Protein AF-A0A7W1B3V2-F1 (afdb_monomer_lite)

Radius of gyration: 19.76 Å; chains: 1; bounding box: 47×44×56 Å

Structure (mmCIF, N/CA/C/O backbone):
data_AF-A0A7W1B3V2-F1
#
_entry.id   AF-A0A7W1B3V2-F1
#
loop_
_atom_site.group_PDB
_atom_site.id
_atom_site.type_symbol
_atom_site.label_atom_id
_atom_site.label_alt_id
_atom_site.label_comp_id
_atom_site.label_asym_id
_atom_site.label_entity_id
_atom_site.label_seq_id
_atom_site.pdbx_PDB_ins_code
_atom_site.Cartn_x
_atom_site.Cartn_y
_atom_site.Cartn_z
_atom_site.occupancy
_atom_site.B_iso_or_equiv
_atom_site.auth_seq_id
_atom_site.auth_comp_id
_atom_site.auth_asym_id
_atom_site.auth_atom_id
_atom_site.pdbx_PDB_model_num
ATOM 1 N N . MET A 1 1 ? 31.464 -0.907 -40.123 1.00 43.44 1 MET A N 1
ATOM 2 C CA . MET A 1 1 ? 31.327 -0.811 -38.655 1.00 43.44 1 MET A CA 1
ATOM 3 C C . MET A 1 1 ? 29.910 -0.314 -38.402 1.00 43.44 1 MET A C 1
ATOM 5 O O . MET A 1 1 ? 29.660 0.862 -38.615 1.00 43.44 1 MET A O 1
ATOM 9 N N . GLY A 1 2 ? 28.953 -1.225 -38.207 1.00 44.72 2 GLY A N 1
ATOM 10 C CA . GLY A 1 2 ? 27.520 -0.906 -38.292 1.00 44.72 2 GLY A CA 1
ATOM 11 C C . GLY A 1 2 ? 26.929 -0.403 -36.964 1.00 44.72 2 GLY A C 1
ATOM 12 O O . GLY A 1 2 ? 27.343 -0.904 -35.920 1.00 44.72 2 GLY A O 1
ATOM 13 N N . PRO A 1 3 ? 25.964 0.535 -36.991 1.00 54.34 3 PRO A N 1
ATOM 14 C CA . PRO A 1 3 ? 25.257 1.027 -35.800 1.00 54.34 3 PRO A CA 1
ATOM 15 C C . PRO A 1 3 ? 24.269 0.022 -35.153 1.00 54.34 3 PRO A C 1
ATOM 17 O O . PRO A 1 3 ? 23.783 0.273 -34.057 1.00 54.34 3 PRO A O 1
ATOM 20 N N . ASP A 1 4 ? 24.033 -1.154 -35.747 1.00 58.66 4 ASP A N 1
ATOM 21 C CA . ASP A 1 4 ? 22.991 -2.118 -35.324 1.00 58.66 4 ASP A CA 1
ATOM 22 C C . ASP A 1 4 ? 23.154 -2.751 -33.922 1.00 58.66 4 ASP A C 1
ATOM 24 O O . ASP A 1 4 ? 22.193 -3.257 -33.337 1.00 58.66 4 ASP A O 1
ATOM 28 N N . GLY A 1 5 ? 24.365 -2.774 -33.357 1.00 60.78 5 GLY A N 1
ATOM 29 C CA . GLY A 1 5 ? 24.618 -3.458 -32.080 1.00 60.78 5 GLY A CA 1
ATOM 30 C C . GLY A 1 5 ? 24.036 -2.742 -30.854 1.00 60.78 5 GLY A C 1
ATOM 31 O O . GLY A 1 5 ? 23.614 -3.401 -29.898 1.00 60.78 5 GLY A O 1
ATOM 32 N N . SER A 1 6 ? 24.004 -1.404 -30.887 1.00 63.03 6 SER A N 1
ATOM 33 C CA . SER A 1 6 ? 23.567 -0.560 -29.764 1.00 63.03 6 SER A CA 1
ATOM 34 C C . SER A 1 6 ? 22.044 -0.527 -29.654 1.00 63.03 6 SER A C 1
ATOM 36 O O . SER A 1 6 ? 21.497 -0.793 -28.581 1.00 63.03 6 SER A O 1
ATOM 38 N N . ASP A 1 7 ? 21.353 -0.348 -30.783 1.00 69.75 7 ASP A N 1
ATOM 39 C CA . ASP A 1 7 ? 19.887 -0.279 -30.842 1.00 69.75 7 ASP A CA 1
ATOM 40 C C . ASP A 1 7 ? 19.226 -1.565 -30.317 1.00 69.75 7 ASP A C 1
ATOM 42 O O . ASP A 1 7 ? 18.213 -1.524 -29.612 1.00 69.75 7 ASP A O 1
ATOM 46 N N . SER A 1 8 ? 19.846 -2.724 -30.566 1.00 81.25 8 SER A N 1
ATOM 47 C CA . SER A 1 8 ? 19.389 -4.024 -30.056 1.00 81.25 8 SER A CA 1
ATOM 48 C C . SER A 1 8 ? 19.651 -4.221 -28.554 1.00 81.25 8 SER A C 1
ATOM 50 O O . SER A 1 8 ? 18.854 -4.849 -27.846 1.00 81.25 8 SER A O 1
ATOM 52 N N . ALA A 1 9 ? 20.764 -3.706 -28.024 1.00 83.56 9 ALA A N 1
ATOM 53 C CA . ALA A 1 9 ? 21.055 -3.764 -26.590 1.00 83.56 9 ALA A CA 1
ATOM 54 C C . ALA A 1 9 ? 20.089 -2.878 -25.791 1.00 83.56 9 ALA A C 1
ATOM 56 O O . ALA A 1 9 ? 19.494 -3.337 -24.812 1.00 83.56 9 ALA A O 1
ATOM 57 N N . GLU A 1 10 ? 19.856 -1.654 -26.255 1.00 83.62 10 GLU A N 1
ATOM 58 C CA . GLU A 1 10 ? 18.903 -0.741 -25.634 1.00 83.62 10 GLU A CA 1
ATOM 59 C C . GLU A 1 10 ? 17.462 -1.245 -25.723 1.00 83.62 10 GLU A C 1
ATOM 61 O O . GLU A 1 10 ? 16.726 -1.191 -24.737 1.00 83.62 10 GLU A O 1
ATOM 66 N N . ALA A 1 11 ? 17.049 -1.796 -26.871 1.00 85.50 11 ALA A N 1
ATOM 67 C CA . ALA A 1 11 ? 15.726 -2.396 -27.017 1.00 85.50 11 ALA A CA 1
ATOM 68 C C . ALA A 1 11 ? 15.511 -3.547 -26.018 1.00 85.50 11 ALA A C 1
ATOM 70 O O . ALA A 1 11 ? 14.449 -3.640 -25.396 1.00 85.50 11 ALA A O 1
ATOM 71 N N . ARG A 1 12 ? 16.530 -4.389 -25.793 1.00 88.06 12 ARG A N 1
ATOM 72 C CA . ARG A 1 12 ? 16.486 -5.458 -24.780 1.00 88.06 12 ARG A CA 1
ATOM 73 C C . ARG A 1 12 ? 16.428 -4.914 -23.354 1.00 88.06 12 ARG A C 1
ATOM 75 O O . ARG A 1 12 ? 15.679 -5.459 -22.537 1.00 88.06 12 ARG A O 1
ATOM 82 N N . ALA A 1 13 ? 17.171 -3.850 -23.051 1.00 90.06 13 ALA A N 1
ATOM 83 C CA . ALA A 1 13 ? 17.116 -3.182 -21.753 1.00 90.06 13 ALA A CA 1
ATOM 84 C C . ALA A 1 13 ? 15.720 -2.587 -21.494 1.00 90.06 13 ALA A C 1
ATOM 86 O O . ALA A 1 13 ? 15.099 -2.911 -20.481 1.00 90.06 13 ALA A O 1
ATOM 87 N N . ARG A 1 14 ? 15.166 -1.832 -22.455 1.00 89.25 14 ARG A N 1
ATOM 88 C CA . ARG A 1 14 ? 13.800 -1.278 -22.399 1.00 89.25 14 ARG A CA 1
ATOM 89 C C . ARG A 1 14 ? 12.746 -2.372 -22.220 1.00 89.25 14 ARG A C 1
ATOM 91 O O . ARG A 1 14 ? 11.891 -2.270 -21.342 1.00 89.25 14 ARG A O 1
ATOM 98 N N . ALA A 1 15 ? 12.832 -3.462 -22.986 1.00 89.50 15 ALA A N 1
ATOM 99 C CA . ALA A 1 15 ? 11.915 -4.595 -22.853 1.00 89.50 15 ALA A CA 1
ATOM 100 C C . ALA A 1 15 ? 12.013 -5.269 -21.474 1.00 89.50 15 ALA A C 1
ATOM 102 O O . ALA A 1 15 ? 11.001 -5.678 -20.903 1.00 89.50 15 ALA A O 1
ATOM 103 N N . THR A 1 16 ? 13.221 -5.364 -20.912 1.00 93.12 16 THR A N 1
ATOM 104 C CA . THR A 1 16 ? 13.437 -5.915 -19.569 1.00 93.12 16 THR A CA 1
ATOM 105 C C . THR A 1 16 ? 12.829 -5.018 -18.497 1.00 93.12 16 THR A C 1
ATOM 107 O O . THR A 1 16 ? 12.069 -5.515 -17.668 1.00 93.12 16 THR A O 1
ATOM 110 N N . MET A 1 17 ? 1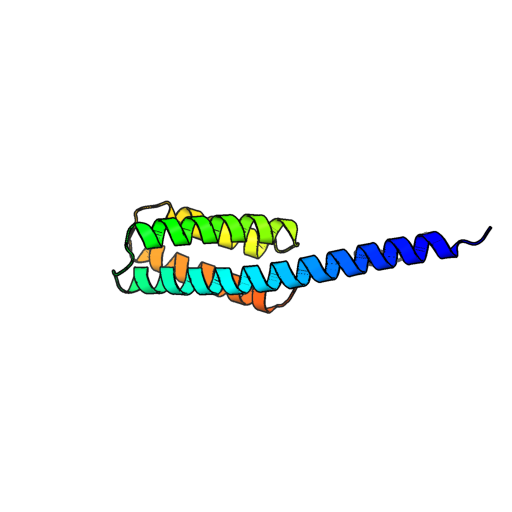3.072 -3.707 -18.564 1.00 89.19 17 MET A N 1
ATOM 111 C CA . MET A 1 17 ? 12.472 -2.735 -17.647 1.00 89.19 17 MET A CA 1
ATOM 112 C C . MET A 1 17 ? 10.946 -2.757 -17.716 1.00 89.19 17 MET A C 1
ATOM 114 O O . MET A 1 17 ? 10.293 -2.801 -16.675 1.00 89.19 17 MET A O 1
ATOM 118 N N . LYS A 1 18 ? 10.365 -2.842 -18.921 1.00 88.38 18 LYS A N 1
ATOM 119 C CA . LYS A 1 18 ? 8.912 -2.963 -19.098 1.00 88.38 18 LYS A CA 1
ATOM 120 C C . LYS A 1 18 ? 8.349 -4.201 -18.395 1.00 88.38 18 LYS A C 1
ATOM 122 O O . LYS A 1 18 ? 7.329 -4.105 -17.720 1.00 88.38 18 LYS A O 1
ATOM 127 N N . ARG A 1 19 ? 9.015 -5.359 -18.496 1.00 92.31 19 ARG A N 1
ATOM 128 C CA . ARG A 1 19 ? 8.590 -6.578 -17.779 1.00 92.31 19 ARG A CA 1
ATOM 129 C C . ARG A 1 19 ? 8.663 -6.416 -16.262 1.00 92.31 19 ARG A C 1
ATOM 131 O O . ARG A 1 19 ? 7.757 -6.868 -15.567 1.00 92.31 19 ARG A O 1
ATOM 138 N N . ILE A 1 20 ? 9.720 -5.780 -15.756 1.00 92.31 20 ILE A N 1
ATOM 139 C CA . ILE A 1 20 ? 9.869 -5.514 -14.320 1.00 92.31 20 ILE A CA 1
ATOM 140 C C . ILE A 1 20 ? 8.751 -4.581 -13.842 1.00 92.31 20 ILE A C 1
ATOM 142 O O . ILE A 1 20 ? 8.112 -4.885 -12.841 1.00 92.31 20 ILE A O 1
ATOM 146 N N . ALA A 1 21 ? 8.456 -3.513 -14.587 1.00 89.62 21 ALA A N 1
ATOM 147 C CA . ALA A 1 21 ? 7.384 -2.575 -14.262 1.00 89.62 21 ALA A CA 1
ATOM 148 C C . ALA A 1 21 ? 6.002 -3.249 -14.249 1.00 89.62 21 ALA A C 1
ATOM 150 O O . ALA A 1 21 ? 5.237 -3.052 -13.309 1.00 89.62 21 ALA A O 1
ATOM 151 N N . VAL A 1 22 ? 5.700 -4.106 -15.234 1.00 91.31 22 VAL A N 1
ATOM 152 C CA . VAL A 1 22 ? 4.448 -4.888 -15.258 1.00 91.31 22 VAL A CA 1
ATOM 153 C C . VAL A 1 22 ? 4.338 -5.786 -14.026 1.00 91.31 22 VAL A C 1
ATOM 155 O O . VAL A 1 22 ? 3.297 -5.809 -13.374 1.00 91.31 22 VAL A O 1
ATOM 158 N N . ARG A 1 23 ? 5.416 -6.492 -13.666 1.00 92.81 23 ARG A N 1
ATOM 159 C CA . ARG A 1 23 ? 5.429 -7.341 -12.469 1.00 92.81 23 ARG A CA 1
ATOM 160 C C . ARG A 1 23 ? 5.254 -6.520 -11.192 1.00 92.81 23 ARG A C 1
ATOM 162 O O . ARG A 1 23 ? 4.497 -6.921 -10.318 1.00 92.81 23 ARG A O 1
ATOM 169 N N . ALA A 1 24 ? 5.939 -5.386 -11.076 1.00 92.19 24 ALA A N 1
ATOM 170 C CA . ALA A 1 24 ? 5.822 -4.510 -9.916 1.00 92.19 24 ALA A CA 1
ATOM 171 C C . ALA A 1 24 ? 4.403 -3.953 -9.766 1.00 92.19 24 ALA A C 1
ATOM 173 O O . ALA A 1 24 ? 3.859 -3.945 -8.666 1.00 92.19 24 ALA A O 1
ATOM 174 N N . HIS A 1 25 ? 3.778 -3.565 -10.876 1.00 92.94 25 HIS A N 1
ATOM 175 C CA . HIS A 1 25 ? 2.390 -3.132 -10.895 1.00 92.94 25 HIS A CA 1
ATOM 176 C C . HIS A 1 25 ? 1.434 -4.235 -10.406 1.00 92.94 25 HIS A C 1
ATOM 178 O O . HIS A 1 25 ? 0.621 -3.982 -9.520 1.00 92.94 25 HIS A O 1
ATOM 184 N N . GLN A 1 26 ? 1.586 -5.472 -10.895 1.00 94.56 26 GLN A N 1
ATOM 185 C CA . GLN A 1 26 ? 0.807 -6.622 -10.413 1.00 94.56 26 GLN A CA 1
ATOM 186 C C . GLN A 1 26 ? 1.009 -6.872 -8.913 1.00 94.56 26 GLN A C 1
ATOM 188 O O . GLN A 1 26 ? 0.039 -7.078 -8.188 1.00 94.56 26 GLN A O 1
ATOM 193 N N . SER A 1 27 ? 2.252 -6.799 -8.428 1.00 95.56 27 SER A N 1
ATOM 194 C CA . SER A 1 27 ? 2.541 -6.907 -6.995 1.00 95.56 27 SER A CA 1
ATOM 195 C C . SER A 1 27 ? 1.873 -5.791 -6.191 1.00 95.56 27 SER A C 1
ATOM 197 O O . SER A 1 27 ? 1.355 -6.049 -5.112 1.00 95.56 27 SER A O 1
ATOM 199 N N . ASN A 1 28 ? 1.855 -4.558 -6.699 1.00 95.38 28 ASN A N 1
ATOM 200 C CA . ASN A 1 28 ? 1.214 -3.435 -6.013 1.00 95.38 28 ASN A CA 1
ATOM 201 C C . ASN A 1 28 ? -0.313 -3.573 -5.970 1.00 95.38 28 ASN A C 1
ATOM 203 O O . ASN A 1 28 ? -0.907 -3.213 -4.959 1.00 95.38 28 ASN A O 1
ATOM 207 N N . LEU A 1 29 ? -0.941 -4.146 -7.002 1.00 95.69 29 LEU A N 1
ATOM 208 C CA . LEU A 1 29 ? -2.368 -4.488 -6.971 1.00 95.69 29 LEU A CA 1
ATOM 209 C C . LEU A 1 29 ? -2.679 -5.546 -5.903 1.00 95.69 29 LEU A C 1
ATOM 211 O O . LEU A 1 29 ? -3.629 -5.379 -5.144 1.00 95.69 29 LEU A O 1
ATOM 215 N N . ALA A 1 30 ? -1.863 -6.600 -5.806 1.00 97.19 30 ALA A N 1
ATOM 216 C CA . ALA A 1 30 ? -2.031 -7.625 -4.773 1.00 97.19 30 ALA A CA 1
ATOM 217 C C . ALA A 1 30 ? -1.888 -7.032 -3.361 1.00 97.19 30 ALA A C 1
ATOM 219 O O . ALA A 1 30 ? -2.761 -7.220 -2.520 1.00 97.19 30 ALA A O 1
ATOM 220 N N . ARG A 1 31 ? -0.854 -6.211 -3.139 1.00 97.81 31 ARG A N 1
ATOM 221 C CA . ARG A 1 31 ? -0.662 -5.482 -1.876 1.00 97.81 31 ARG A CA 1
ATOM 222 C C . ARG A 1 31 ? -1.844 -4.572 -1.546 1.00 97.81 31 ARG A C 1
ATOM 224 O O . ARG A 1 31 ? -2.280 -4.547 -0.405 1.00 97.81 31 ARG A O 1
ATOM 231 N N . ALA A 1 32 ? -2.388 -3.845 -2.523 1.00 97.50 32 ALA A N 1
ATOM 232 C CA . ALA A 1 32 ? -3.569 -3.010 -2.306 1.00 97.50 32 ALA A CA 1
ATOM 233 C C . ALA A 1 32 ? -4.802 -3.838 -1.895 1.00 97.50 32 ALA A C 1
ATOM 235 O O . ALA A 1 32 ? -5.609 -3.363 -1.100 1.00 97.50 32 ALA A O 1
ATOM 236 N N . SER A 1 33 ? -4.933 -5.075 -2.387 1.00 97.69 33 SER A N 1
ATOM 237 C CA . SER A 1 33 ? -5.966 -6.013 -1.927 1.00 97.69 33 SER A CA 1
ATOM 238 C C . SER A 1 33 ? -5.733 -6.457 -0.480 1.00 97.69 33 SER A C 1
ATOM 240 O O . SER A 1 33 ? -6.666 -6.457 0.311 1.00 97.69 33 SER A O 1
ATOM 242 N N . GLU A 1 34 ? -4.496 -6.779 -0.098 1.00 98.12 34 GLU A N 1
ATOM 243 C CA . GLU A 1 34 ? -4.172 -7.146 1.292 1.00 98.12 34 GLU A CA 1
ATOM 244 C C . GLU A 1 34 ? -4.451 -5.990 2.270 1.00 98.12 34 GLU A C 1
ATOM 246 O O . GLU A 1 34 ? -4.978 -6.197 3.363 1.00 98.12 34 GLU A O 1
ATOM 251 N N . LEU A 1 35 ? -4.157 -4.748 1.864 1.00 98.06 35 LEU A N 1
ATOM 252 C CA . LEU A 1 35 ? -4.498 -3.560 2.652 1.00 98.06 35 LEU A CA 1
ATOM 253 C C . LEU A 1 35 ? -6.015 -3.367 2.769 1.00 98.06 35 LEU A C 1
ATOM 255 O O . LEU A 1 35 ? -6.488 -2.933 3.817 1.00 98.06 35 LEU A O 1
ATOM 259 N N . GLN A 1 36 ? -6.786 -3.719 1.735 1.00 98.00 36 GLN A N 1
ATOM 260 C CA . GLN A 1 36 ? -8.247 -3.696 1.799 1.00 98.00 36 GLN A CA 1
ATOM 261 C C . GLN A 1 36 ? -8.797 -4.658 2.847 1.00 98.00 36 GLN A C 1
ATOM 263 O O . GLN A 1 36 ? -9.692 -4.277 3.608 1.00 98.00 36 GLN A O 1
ATOM 268 N N . ASP A 1 37 ? -8.252 -5.868 2.924 1.00 97.69 37 ASP A N 1
ATOM 269 C CA . ASP A 1 37 ? -8.665 -6.848 3.926 1.00 97.69 37 ASP A CA 1
ATOM 270 C C . ASP A 1 37 ? -8.366 -6.341 5.345 1.00 97.69 37 ASP A C 1
ATOM 272 O O . ASP A 1 37 ? -9.209 -6.453 6.238 1.00 97.69 37 ASP A O 1
ATOM 276 N N . ALA A 1 38 ? -7.208 -5.703 5.545 1.00 96.75 38 ALA A N 1
ATOM 277 C CA . ALA A 1 38 ? -6.829 -5.119 6.829 1.00 96.75 38 ALA A CA 1
ATOM 278 C C . ALA A 1 38 ? -7.719 -3.928 7.232 1.00 96.75 38 ALA A C 1
ATOM 280 O O . ALA A 1 38 ? -8.193 -3.876 8.366 1.00 96.75 38 ALA A O 1
ATOM 281 N N . VAL A 1 39 ? -8.006 -2.996 6.314 1.00 95.69 39 VAL A N 1
ATOM 282 C CA . VAL A 1 39 ? -8.933 -1.878 6.583 1.00 95.69 39 VAL A CA 1
ATOM 283 C C . VAL A 1 39 ? -10.338 -2.402 6.894 1.00 95.69 39 VAL A C 1
ATOM 285 O O . VAL A 1 39 ? -10.990 -1.905 7.810 1.00 95.69 39 VAL A O 1
ATOM 288 N N . SER A 1 40 ? -10.795 -3.443 6.193 1.00 95.62 40 SER A N 1
ATOM 289 C CA . SER A 1 40 ? -12.099 -4.068 6.456 1.00 95.62 40 SER A CA 1
ATOM 290 C C . SER A 1 40 ? -12.144 -4.716 7.842 1.00 95.62 40 SER A C 1
ATOM 292 O O . SER A 1 40 ? -13.094 -4.508 8.594 1.00 95.62 40 SER A O 1
ATOM 294 N N . ALA A 1 41 ? -11.084 -5.430 8.236 1.00 95.06 41 ALA A N 1
ATOM 295 C CA . ALA A 1 41 ? -10.960 -5.961 9.591 1.00 95.06 41 ALA A CA 1
ATOM 296 C C . ALA A 1 41 ? -10.971 -4.847 10.652 1.00 95.06 41 ALA A C 1
ATOM 298 O O . ALA A 1 41 ? -11.588 -5.026 11.701 1.00 95.06 41 ALA A O 1
ATOM 299 N N . ALA A 1 42 ? -10.349 -3.696 10.377 1.00 93.69 42 ALA A N 1
ATOM 300 C CA . ALA A 1 42 ? -10.347 -2.546 11.281 1.00 93.69 42 ALA A CA 1
ATOM 301 C C . ALA A 1 42 ? -11.755 -1.950 11.454 1.00 93.69 42 ALA A C 1
ATOM 303 O O . ALA A 1 42 ? -12.195 -1.725 12.579 1.00 93.69 42 ALA A O 1
ATOM 304 N N . LEU A 1 43 ? -12.503 -1.780 10.356 1.00 93.06 43 LEU A N 1
ATOM 305 C CA . LEU A 1 43 ? -13.899 -1.317 10.384 1.00 93.06 43 LEU A CA 1
ATOM 306 C C . LEU A 1 43 ? -14.818 -2.247 11.183 1.00 93.06 43 LEU A C 1
ATOM 308 O O . LEU A 1 43 ? -15.763 -1.792 11.823 1.00 93.06 43 LEU A O 1
ATOM 312 N N . GLU A 1 44 ? -14.543 -3.547 11.143 1.00 93.62 44 GLU A N 1
ATOM 313 C CA . GLU A 1 44 ? -15.301 -4.560 11.876 1.00 93.62 44 GLU A CA 1
ATOM 314 C C . GLU A 1 44 ? -14.825 -4.745 13.329 1.00 93.62 44 GLU A C 1
ATOM 316 O O . GLU A 1 44 ? -15.392 -5.563 14.054 1.00 93.62 44 GLU A O 1
ATOM 321 N N . GLY A 1 45 ? -13.790 -4.017 13.770 1.00 92.75 45 GLY A N 1
ATOM 322 C CA . GLY A 1 45 ? -13.202 -4.171 15.106 1.00 92.75 45 GLY A CA 1
ATOM 323 C C . GLY A 1 45 ? -12.521 -5.528 15.320 1.00 92.75 45 GLY A C 1
ATOM 324 O O . GLY A 1 45 ? -12.474 -6.033 16.439 1.00 92.75 45 GLY A O 1
ATOM 325 N N . ARG A 1 46 ? -12.043 -6.154 14.237 1.00 94.94 46 ARG A N 1
ATOM 326 C CA . ARG A 1 46 ? -11.403 -7.479 14.222 1.00 94.94 46 ARG A CA 1
ATOM 327 C C . ARG A 1 46 ? -9.920 -7.439 13.855 1.00 94.94 46 ARG A C 1
ATOM 329 O O . ARG A 1 46 ? -9.332 -8.508 13.717 1.00 94.94 46 ARG A O 1
ATOM 336 N N . LEU A 1 47 ? -9.347 -6.255 13.639 1.00 94.44 47 LEU A N 1
ATOM 337 C CA . LEU A 1 47 ? -7.932 -6.116 13.310 1.00 94.44 47 LEU A CA 1
ATOM 338 C C . LEU A 1 47 ? -7.084 -6.399 14.553 1.00 94.44 47 LEU A C 1
ATOM 340 O O . LEU A 1 47 ? -7.122 -5.643 15.520 1.00 94.44 47 LEU A O 1
ATOM 344 N N . ASP A 1 48 ? -6.321 -7.486 14.521 1.00 93.88 48 ASP A N 1
ATOM 345 C CA . ASP A 1 48 ? -5.369 -7.809 15.580 1.00 93.88 48 ASP A CA 1
ATOM 346 C C . ASP A 1 48 ? -3.978 -7.192 15.335 1.00 93.88 48 ASP A C 1
ATOM 348 O O . ASP A 1 48 ? -3.668 -6.665 14.264 1.00 93.88 48 ASP A O 1
ATOM 352 N N . GLU A 1 49 ? -3.115 -7.274 16.349 1.00 93.88 49 GLU A N 1
ATOM 353 C CA . GLU A 1 49 ? -1.739 -6.767 16.307 1.00 93.88 49 GLU A CA 1
ATOM 354 C C . GLU A 1 49 ? -0.923 -7.334 15.137 1.00 93.88 49 GLU A C 1
ATOM 356 O O . GLU A 1 49 ? -0.193 -6.615 14.453 1.00 93.88 49 GLU A O 1
ATOM 361 N N . ALA A 1 50 ? -1.034 -8.640 14.888 1.00 95.44 50 ALA A N 1
ATOM 362 C CA . ALA A 1 50 ? -0.247 -9.307 13.861 1.00 95.44 50 ALA A CA 1
ATOM 363 C C . ALA A 1 50 ? -0.695 -8.877 12.458 1.00 95.44 50 ALA A C 1
ATOM 365 O O . ALA A 1 50 ? 0.148 -8.653 11.582 1.00 95.44 50 ALA A O 1
ATOM 366 N N . GLN A 1 51 ? -2.004 -8.722 12.262 1.00 95.81 51 GLN A N 1
ATOM 367 C CA . GLN A 1 51 ? -2.610 -8.195 11.047 1.00 95.81 51 GLN A CA 1
ATOM 368 C C . GLN A 1 51 ? -2.232 -6.729 10.836 1.00 95.81 51 GLN A C 1
ATOM 370 O O . GLN A 1 51 ? -1.837 -6.373 9.727 1.00 95.81 51 GLN A O 1
ATOM 375 N N . ARG A 1 52 ? -2.264 -5.901 11.888 1.00 96.12 52 ARG A N 1
ATOM 376 C CA . ARG A 1 52 ? -1.859 -4.490 11.828 1.00 96.12 52 ARG A CA 1
ATOM 377 C C . ARG A 1 52 ? -0.398 -4.340 11.405 1.00 96.12 52 ARG A C 1
ATOM 379 O O . ARG A 1 52 ? -0.111 -3.675 10.412 1.00 96.12 52 ARG A O 1
ATOM 386 N N . LEU A 1 53 ? 0.523 -5.033 12.078 1.00 96.38 53 LEU A N 1
ATOM 387 C CA . LEU A 1 53 ? 1.948 -5.030 11.721 1.00 96.38 53 LEU A CA 1
ATOM 388 C C . LEU A 1 53 ? 2.194 -5.614 10.320 1.00 96.38 53 LEU A C 1
ATOM 390 O O . LEU A 1 53 ? 3.121 -5.208 9.616 1.00 96.38 53 LEU A O 1
ATOM 394 N N . GLY A 1 54 ? 1.388 -6.596 9.906 1.00 97.50 54 GLY A N 1
ATOM 395 C CA . GLY A 1 54 ? 1.380 -7.122 8.542 1.00 97.50 54 GLY A CA 1
ATOM 396 C C . GLY A 1 54 ? 1.024 -6.048 7.521 1.00 97.50 54 GLY A C 1
ATOM 397 O O . GLY A 1 54 ? 1.805 -5.800 6.601 1.00 97.50 54 GLY A O 1
ATOM 398 N N . ALA A 1 55 ? -0.101 -5.371 7.728 1.00 97.50 55 ALA A N 1
ATOM 399 C CA . ALA A 1 55 ? -0.594 -4.307 6.866 1.00 97.50 55 ALA A CA 1
ATOM 400 C C . ALA A 1 55 ? 0.376 -3.119 6.798 1.00 97.50 55 ALA A C 1
ATOM 402 O O . ALA A 1 55 ? 0.665 -2.635 5.705 1.00 97.50 55 ALA A O 1
ATOM 403 N N . GLN A 1 56 ? 0.981 -2.727 7.923 1.00 97.62 56 GLN A N 1
ATOM 404 C CA . GLN A 1 56 ? 2.037 -1.711 7.960 1.00 97.62 56 GLN A CA 1
ATOM 405 C C . GLN A 1 56 ? 3.199 -2.073 7.018 1.00 97.62 56 GLN A C 1
ATOM 407 O O . GLN A 1 56 ? 3.606 -1.268 6.181 1.00 97.62 56 GLN A O 1
ATOM 412 N N . ARG A 1 57 ? 3.713 -3.311 7.086 1.00 98.00 57 ARG A N 1
ATOM 413 C CA . ARG A 1 57 ? 4.799 -3.766 6.195 1.00 98.00 57 ARG A CA 1
ATOM 414 C C . ARG A 1 57 ? 4.373 -3.808 4.730 1.00 98.00 57 ARG A C 1
ATOM 416 O O . ARG A 1 57 ? 5.179 -3.501 3.852 1.00 98.00 57 ARG A O 1
ATOM 423 N N . VAL A 1 58 ? 3.136 -4.207 4.452 1.00 98.31 58 VAL A N 1
ATOM 424 C CA . VAL A 1 58 ? 2.591 -4.220 3.088 1.00 98.31 58 VAL A CA 1
ATOM 425 C C . VAL A 1 58 ? 2.512 -2.796 2.531 1.00 98.31 58 VAL A C 1
ATOM 427 O O . VAL A 1 58 ? 2.946 -2.565 1.400 1.00 98.31 58 VAL A O 1
ATOM 430 N N . ALA A 1 59 ? 2.047 -1.836 3.333 1.00 97.88 59 ALA A N 1
ATOM 431 C CA . ALA A 1 59 ? 1.996 -0.421 2.977 1.00 97.88 59 ALA 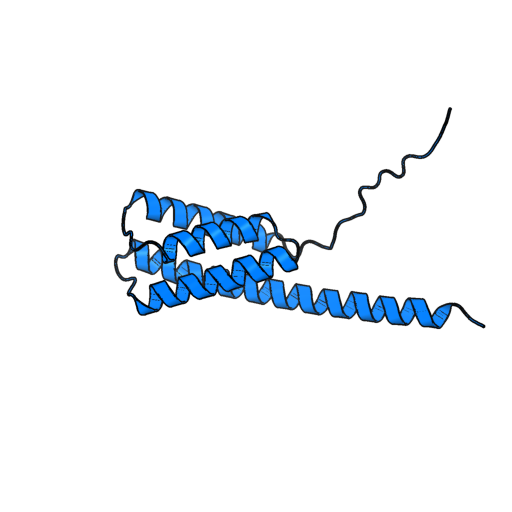A CA 1
ATOM 432 C C . ALA A 1 59 ? 3.403 0.152 2.724 1.00 97.88 59 ALA A C 1
ATOM 434 O O . ALA A 1 59 ? 3.624 0.782 1.687 1.00 97.88 59 ALA A O 1
ATOM 435 N N . HIS A 1 60 ? 4.378 -0.184 3.580 1.00 97.44 60 HIS A N 1
ATOM 436 C CA . HIS A 1 60 ? 5.793 0.162 3.400 1.00 97.44 60 HIS A CA 1
ATOM 437 C C . HIS A 1 60 ? 6.338 -0.298 2.036 1.00 97.44 60 HIS A C 1
ATOM 439 O O . HIS A 1 60 ? 6.915 0.464 1.256 1.00 97.44 60 HIS A O 1
ATOM 445 N N . GLN A 1 61 ? 6.122 -1.575 1.705 1.00 97.00 61 GLN A N 1
ATOM 446 C CA . GLN A 1 61 ? 6.564 -2.135 0.428 1.00 97.00 61 GLN A CA 1
ATOM 447 C C . GLN A 1 61 ? 5.855 -1.502 -0.768 1.00 97.00 61 GLN A C 1
ATOM 449 O O . GLN A 1 61 ? 6.468 -1.331 -1.828 1.00 97.00 61 GLN A O 1
ATOM 454 N N . LEU A 1 62 ? 4.564 -1.197 -0.622 1.00 96.38 62 LEU A N 1
ATOM 455 C CA . LEU A 1 62 ? 3.783 -0.568 -1.672 1.00 96.38 62 LEU A CA 1
ATOM 456 C C . LEU A 1 62 ? 4.309 0.833 -1.956 1.00 96.38 62 LEU A C 1
ATOM 458 O O . LEU A 1 62 ? 4.590 1.108 -3.121 1.00 96.38 62 LEU A O 1
ATOM 462 N N . TYR A 1 63 ? 4.489 1.687 -0.941 1.00 93.31 63 TYR A N 1
ATOM 463 C CA . T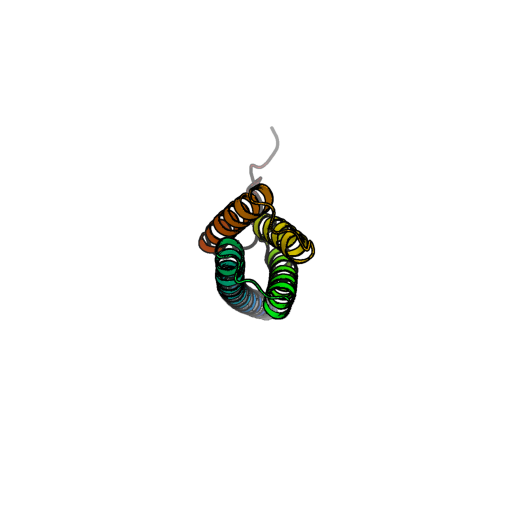YR A 1 63 ? 4.965 3.051 -1.178 1.00 93.31 63 TYR A CA 1
ATOM 464 C C . TYR A 1 63 ? 6.355 3.027 -1.831 1.00 93.31 63 TYR A C 1
ATOM 466 O O . TYR A 1 63 ? 6.573 3.683 -2.852 1.00 93.31 63 TYR A O 1
ATOM 474 N N . GLY A 1 64 ? 7.276 2.202 -1.311 1.00 92.12 64 GLY A N 1
ATOM 475 C CA . GLY A 1 64 ? 8.642 2.124 -1.830 1.00 92.12 64 GLY A CA 1
ATOM 476 C C . GLY A 1 64 ? 8.692 1.627 -3.277 1.00 92.12 64 GLY A C 1
ATOM 477 O O . GLY A 1 64 ? 9.439 2.147 -4.114 1.00 92.12 64 GLY A O 1
ATOM 478 N N . SER A 1 65 ? 7.846 0.650 -3.615 1.00 93.06 65 SER A N 1
ATOM 479 C CA . SER A 1 65 ? 7.738 0.154 -4.984 1.00 93.06 65 SER A CA 1
ATOM 480 C C . SER A 1 65 ? 7.037 1.156 -5.904 1.00 93.06 65 SER A C 1
ATOM 482 O O . SER A 1 65 ? 7.504 1.370 -7.019 1.00 93.06 65 SER A O 1
ATOM 484 N N . ALA A 1 66 ? 5.937 1.771 -5.471 1.00 91.00 66 ALA A N 1
ATOM 485 C CA . ALA A 1 66 ? 5.151 2.717 -6.259 1.00 91.00 66 ALA A CA 1
ATOM 486 C C . ALA A 1 66 ? 5.985 3.923 -6.712 1.00 91.00 66 ALA A C 1
ATOM 488 O O . ALA A 1 66 ? 5.989 4.240 -7.903 1.00 91.00 66 ALA A O 1
ATOM 489 N N . GLY A 1 67 ? 6.763 4.523 -5.804 1.00 87.94 67 GLY A N 1
ATOM 490 C CA . GLY A 1 67 ? 7.656 5.636 -6.137 1.00 87.94 67 GLY A CA 1
ATOM 491 C C . GLY A 1 67 ? 8.710 5.258 -7.183 1.00 87.94 67 GLY A C 1
ATOM 492 O O . GLY A 1 67 ? 8.929 5.992 -8.144 1.00 87.94 67 GLY A O 1
ATOM 493 N N . THR A 1 68 ? 9.299 4.064 -7.063 1.00 88.44 68 THR A N 1
ATOM 494 C CA . THR A 1 68 ? 10.316 3.561 -8.006 1.00 88.44 68 THR A CA 1
ATOM 495 C C . THR A 1 68 ? 9.769 3.364 -9.424 1.00 88.44 68 THR A C 1
ATOM 497 O O . THR A 1 68 ? 10.485 3.572 -10.403 1.00 88.44 68 THR A O 1
ATOM 500 N N . PHE A 1 69 ? 8.504 2.957 -9.551 1.00 87.56 69 PHE A N 1
ATOM 501 C CA . PHE A 1 69 ? 7.882 2.625 -10.837 1.00 87.56 69 PHE A CA 1
ATOM 502 C C . PHE A 1 69 ? 6.942 3.713 -11.369 1.00 87.56 69 PHE A C 1
ATOM 504 O O . PHE A 1 69 ? 6.136 3.427 -12.248 1.00 87.56 69 PHE A O 1
ATOM 511 N N . GLY A 1 70 ? 7.075 4.952 -10.882 1.00 86.25 70 GLY A N 1
ATOM 512 C CA . GLY A 1 70 ? 6.438 6.128 -11.478 1.00 86.25 70 GLY A CA 1
ATOM 513 C C . GLY A 1 70 ? 5.018 6.429 -11.004 1.00 86.25 70 GLY A C 1
ATOM 514 O O . GLY A 1 70 ? 4.322 7.175 -11.682 1.00 86.25 70 GLY A O 1
ATOM 515 N N . TYR A 1 71 ? 4.587 5.888 -9.861 1.00 89.00 71 TYR A N 1
ATOM 516 C CA . TYR A 1 71 ? 3.289 6.196 -9.252 1.00 89.00 71 TYR A CA 1
ATOM 517 C C . TYR A 1 71 ? 3.454 7.109 -8.025 1.00 89.00 71 TYR A C 1
ATOM 519 O O . TYR A 1 71 ? 3.363 6.630 -6.888 1.00 89.00 71 TYR A O 1
ATOM 527 N N . PRO A 1 72 ? 3.710 8.418 -8.205 1.00 91.19 72 PRO A N 1
ATOM 528 C CA . PRO A 1 72 ? 3.922 9.329 -7.082 1.00 91.19 72 PRO A CA 1
ATOM 529 C C . PRO A 1 72 ? 2.697 9.377 -6.166 1.00 91.19 72 PRO A C 1
ATOM 531 O O . PRO A 1 72 ? 2.832 9.263 -4.950 1.00 91.19 72 PRO A O 1
ATOM 534 N N . ARG A 1 73 ? 1.488 9.416 -6.741 1.00 93.75 73 ARG A N 1
ATOM 535 C CA . ARG A 1 73 ? 0.255 9.463 -5.956 1.00 93.75 73 ARG A CA 1
ATOM 536 C C . ARG A 1 73 ? -0.003 8.173 -5.180 1.00 93.75 73 ARG A C 1
ATOM 538 O O . ARG A 1 73 ? -0.363 8.233 -4.008 1.00 93.75 73 ARG A O 1
ATOM 545 N N . ALA A 1 74 ? 0.223 7.006 -5.787 1.00 94.62 74 ALA A N 1
ATOM 546 C CA . ALA A 1 74 ? 0.118 5.733 -5.068 1.00 94.62 74 ALA A CA 1
ATOM 547 C C . ALA A 1 74 ? 1.170 5.625 -3.952 1.00 94.62 74 ALA A C 1
ATOM 549 O O . ALA A 1 74 ? 0.889 5.050 -2.903 1.00 94.62 74 ALA A O 1
ATOM 550 N N . SER A 1 75 ? 2.363 6.197 -4.156 1.00 95.62 75 SER A N 1
ATOM 551 C CA . SER A 1 75 ? 3.395 6.268 -3.122 1.00 95.62 75 SER A CA 1
ATOM 552 C C . SER A 1 75 ? 2.954 7.124 -1.934 1.00 95.62 75 SER A C 1
ATOM 554 O O . SER A 1 75 ? 3.142 6.714 -0.795 1.00 95.62 75 SER A O 1
ATOM 556 N N . GLU A 1 76 ? 2.356 8.290 -2.173 1.00 96.75 76 GLU A N 1
ATOM 557 C CA . GLU A 1 76 ? 1.807 9.132 -1.101 1.00 96.75 76 GLU A CA 1
ATOM 558 C C . GLU A 1 76 ? 0.721 8.389 -0.317 1.00 96.75 76 GLU A C 1
ATOM 560 O O . GLU A 1 76 ? 0.803 8.274 0.901 1.00 96.75 76 GLU A O 1
ATOM 565 N N . LEU A 1 77 ? -0.253 7.805 -1.019 1.00 97.50 77 LEU A N 1
ATOM 566 C CA . LEU A 1 77 ? -1.363 7.079 -0.395 1.00 97.50 77 LEU A CA 1
ATOM 567 C C . LEU A 1 77 ? -0.890 5.851 0.397 1.00 97.50 77 LEU A C 1
ATOM 569 O O . LEU A 1 77 ? -1.398 5.585 1.483 1.00 97.50 77 LEU A O 1
ATOM 573 N N . GLY A 1 78 ? 0.109 5.123 -0.113 1.00 96.75 78 GLY A N 1
ATOM 574 C CA . GLY A 1 78 ? 0.735 4.013 0.606 1.00 96.75 78 GLY A CA 1
ATOM 575 C C . GLY A 1 78 ? 1.405 4.456 1.908 1.00 96.75 78 GLY A C 1
ATOM 576 O O . GLY A 1 78 ? 1.310 3.752 2.907 1.00 96.75 78 GLY A O 1
ATOM 577 N N . ARG A 1 79 ? 2.021 5.643 1.924 1.00 97.12 79 ARG A N 1
ATOM 578 C CA . ARG A 1 79 ? 2.631 6.223 3.126 1.00 97.12 79 ARG A CA 1
ATOM 579 C C . ARG A 1 79 ? 1.590 6.675 4.159 1.00 97.12 79 ARG A C 1
ATOM 581 O O . ARG A 1 79 ? 1.840 6.549 5.356 1.00 97.12 79 ARG A O 1
ATOM 588 N N . GLU A 1 80 ? 0.445 7.201 3.728 1.00 97.56 80 GLU A N 1
ATOM 589 C CA . GLU A 1 80 ? -0.658 7.527 4.649 1.00 97.56 80 GLU A CA 1
ATOM 590 C C . GLU A 1 80 ? -1.230 6.257 5.296 1.00 97.56 80 GLU A C 1
ATOM 592 O O . GLU A 1 80 ? -1.435 6.205 6.507 1.00 97.56 80 GLU A O 1
ATOM 597 N N . LEU A 1 81 ? -1.401 5.187 4.511 1.00 96.94 81 LEU A N 1
ATOM 598 C CA . LEU A 1 81 ? -1.828 3.882 5.026 1.00 96.94 81 LEU A CA 1
ATOM 599 C C . LEU A 1 81 ? -0.786 3.256 5.968 1.00 96.94 81 LEU A C 1
ATOM 601 O O . LEU A 1 81 ? -1.159 2.664 6.975 1.00 96.94 81 LEU A O 1
ATOM 605 N N . GLU A 1 82 ? 0.511 3.398 5.685 1.00 97.25 82 GLU A N 1
ATOM 606 C CA . GLU A 1 82 ? 1.581 2.942 6.584 1.00 97.25 82 GLU A CA 1
ATOM 607 C C . GLU A 1 82 ? 1.488 3.625 7.954 1.00 97.25 82 GLU A C 1
ATOM 609 O O . GLU A 1 82 ? 1.483 2.937 8.973 1.00 97.25 82 GLU A O 1
ATOM 614 N N . GLN A 1 83 ? 1.343 4.954 7.975 1.00 95.69 83 GLN A N 1
ATOM 615 C CA . GLN A 1 83 ? 1.183 5.726 9.212 1.00 95.69 83 GLN A CA 1
ATOM 616 C C . GLN A 1 83 ? -0.112 5.375 9.948 1.00 95.69 83 GLN A C 1
ATOM 618 O O . GLN A 1 83 ? -0.127 5.306 11.175 1.00 95.69 83 GLN A O 1
ATOM 623 N N . PHE A 1 84 ? -1.193 5.116 9.209 1.00 95.25 84 PHE A N 1
ATOM 624 C CA . PHE A 1 84 ? -2.445 4.640 9.785 1.00 95.25 84 PHE A CA 1
ATOM 625 C C . PHE A 1 84 ? -2.260 3.324 10.551 1.00 95.25 84 PHE A C 1
ATOM 627 O O . PHE A 1 84 ? -2.718 3.226 11.682 1.00 95.25 84 PHE A O 1
ATOM 634 N N . PHE A 1 85 ? -1.570 2.336 9.970 1.00 95.25 85 PHE A N 1
ATOM 635 C CA . PHE A 1 85 ? -1.322 1.055 10.643 1.00 95.25 85 PHE A CA 1
ATOM 636 C C . PHE A 1 85 ? -0.230 1.129 11.721 1.00 95.25 85 PHE A C 1
ATOM 638 O O . PHE A 1 85 ? -0.191 0.277 12.605 1.00 95.25 85 PHE A O 1
ATOM 645 N N . GLU A 1 86 ? 0.662 2.118 11.665 1.00 94.00 86 GLU A N 1
ATOM 646 C CA . GLU A 1 86 ? 1.624 2.392 12.738 1.00 94.00 86 GLU A CA 1
ATOM 647 C C . GLU A 1 86 ? 0.939 2.986 13.976 1.00 94.00 86 GLU A C 1
ATOM 649 O O . GLU A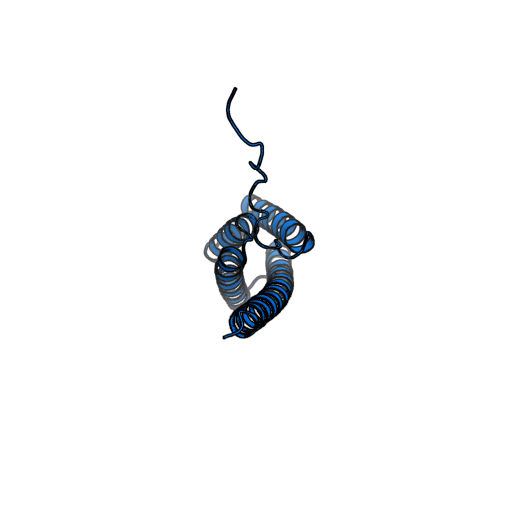 1 86 ? 1.303 2.665 15.108 1.00 94.00 86 GLU A O 1
ATOM 654 N N . ALA A 1 87 ? -0.072 3.832 13.776 1.00 86.94 87 ALA A N 1
ATOM 655 C CA . ALA A 1 87 ? -0.855 4.389 14.863 1.00 86.94 87 ALA A CA 1
ATOM 656 C C . ALA A 1 87 ? -1.819 3.333 15.435 1.00 86.94 87 ALA A C 1
ATOM 658 O O . ALA A 1 87 ? -2.690 2.816 14.742 1.00 86.94 87 ALA A O 1
ATOM 659 N N . GLU A 1 88 ? -1.723 3.049 16.736 1.00 75.69 88 GLU A N 1
ATOM 660 C CA . GLU A 1 88 ? -2.714 2.242 17.466 1.00 75.69 88 GLU A CA 1
ATOM 661 C C . GLU A 1 88 ? -4.012 3.044 17.667 1.00 75.69 88 GLU A C 1
ATOM 663 O O . GLU A 1 88 ? -4.313 3.506 18.769 1.00 75.69 88 GLU A O 1
ATOM 668 N N . THR A 1 89 ? -4.753 3.312 16.587 1.00 69.94 89 THR A N 1
ATOM 669 C CA . THR A 1 89 ? -5.933 4.182 16.626 1.00 69.94 89 THR A CA 1
ATOM 670 C C . THR A 1 89 ? -7.139 3.584 15.909 1.00 69.94 89 THR A C 1
ATOM 672 O O . THR A 1 89 ? -7.211 3.525 14.686 1.00 69.94 89 THR A O 1
ATOM 675 N N . ASP A 1 90 ? -8.153 3.242 16.701 1.00 71.12 90 ASP A N 1
ATOM 676 C CA . ASP A 1 90 ? -9.453 2.762 16.216 1.00 71.12 90 ASP A CA 1
ATOM 677 C C . ASP A 1 90 ? -10.487 3.900 16.133 1.00 71.12 90 ASP A C 1
ATOM 679 O O . ASP A 1 90 ? -11.700 3.689 16.208 1.00 71.12 90 ASP A O 1
ATOM 683 N N . GLN A 1 91 ? -10.029 5.155 16.039 1.00 80.81 91 GLN A N 1
ATOM 684 C CA . GLN A 1 91 ? -10.942 6.291 15.980 1.00 80.81 91 GLN A CA 1
ATOM 685 C C . GLN A 1 91 ? -11.744 6.275 14.664 1.00 80.81 91 GLN A C 1
ATOM 687 O O . GLN A 1 91 ? -11.144 6.235 13.586 1.00 80.81 91 GLN A O 1
ATOM 692 N N . PRO A 1 92 ? -13.088 6.404 14.711 1.00 79.44 92 PRO A N 1
ATOM 693 C CA . PRO A 1 92 ? -13.935 6.329 13.517 1.00 79.44 92 PRO A CA 1
ATOM 694 C C . PRO A 1 92 ? -13.542 7.296 12.391 1.00 79.44 92 PRO A C 1
ATOM 696 O O . PRO A 1 92 ? -13.634 6.947 11.218 1.00 79.44 92 PRO A O 1
ATOM 699 N N . GLY A 1 93 ? -13.075 8.503 12.731 1.00 84.81 93 GLY A N 1
ATOM 700 C CA . GLY A 1 93 ? -12.622 9.484 11.740 1.00 84.81 93 GLY A CA 1
ATOM 701 C C . GLY A 1 93 ? -11.380 9.030 10.971 1.00 84.81 93 GLY A C 1
ATOM 702 O O . GLY A 1 93 ? -11.313 9.202 9.757 1.00 84.81 93 GLY A O 1
ATOM 703 N N . THR A 1 94 ? -10.427 8.396 11.654 1.00 91.25 94 THR A N 1
ATOM 704 C CA . THR A 1 94 ? -9.203 7.872 11.035 1.00 91.25 94 THR A CA 1
ATOM 705 C C . THR A 1 94 ? -9.504 6.670 10.140 1.00 91.25 94 THR A C 1
ATOM 707 O O . THR A 1 94 ? -8.948 6.558 9.051 1.00 91.25 94 THR A O 1
ATOM 710 N N . LEU A 1 95 ? -10.439 5.807 10.554 1.00 92.31 95 LEU A N 1
ATOM 711 C CA . LEU A 1 95 ? -10.881 4.660 9.755 1.00 92.31 95 LEU A CA 1
ATOM 712 C C . LEU A 1 95 ? -11.512 5.086 8.423 1.00 92.31 95 LEU A C 1
ATOM 714 O O . LEU A 1 95 ? -11.213 4.498 7.386 1.00 92.31 95 LEU A O 1
ATOM 718 N N . LEU A 1 96 ? -12.347 6.130 8.428 1.00 93.94 96 LEU A N 1
ATOM 719 C CA . LEU A 1 96 ? -12.937 6.661 7.195 1.00 93.94 96 LEU A CA 1
ATOM 720 C C . LEU A 1 96 ? -11.871 7.220 6.242 1.00 93.94 96 LEU A C 1
ATOM 722 O O . LEU A 1 96 ? -11.931 6.961 5.042 1.00 93.94 96 LEU A O 1
ATOM 726 N N . LEU A 1 97 ? -10.856 7.911 6.770 1.00 95.12 97 LEU A N 1
ATOM 727 C CA . LEU A 1 97 ? -9.727 8.383 5.963 1.00 95.12 97 LEU A CA 1
ATOM 728 C C . LEU A 1 97 ? -8.938 7.222 5.342 1.00 95.12 97 LEU A C 1
ATOM 730 O O . LEU A 1 97 ? -8.603 7.280 4.160 1.00 95.12 97 LEU A O 1
ATOM 734 N N . ALA A 1 98 ? -8.700 6.144 6.096 1.00 95.62 98 ALA A N 1
ATOM 735 C CA . ALA A 1 98 ? -8.025 4.953 5.582 1.00 95.62 98 ALA A CA 1
ATOM 736 C C . ALA A 1 98 ? -8.789 4.312 4.410 1.00 95.62 98 ALA A C 1
ATOM 738 O O . ALA A 1 98 ? -8.182 3.932 3.405 1.00 95.62 98 ALA A O 1
ATOM 739 N N . VAL A 1 99 ? -10.122 4.256 4.495 1.00 96.62 99 VAL A N 1
ATOM 740 C CA . VAL A 1 99 ? -10.988 3.795 3.396 1.00 96.62 99 VAL A CA 1
ATOM 741 C C . VAL A 1 99 ? -10.847 4.691 2.164 1.00 96.62 99 VAL A C 1
ATOM 743 O O . VAL A 1 99 ? -10.706 4.189 1.046 1.00 96.62 99 VAL A O 1
ATOM 746 N N . ASP A 1 100 ? -10.849 6.011 2.343 1.00 97.75 100 ASP A N 1
ATOM 747 C CA . ASP A 1 100 ? -10.710 6.959 1.236 1.00 97.75 100 ASP A CA 1
ATOM 748 C C . ASP A 1 100 ? -9.344 6.854 0.549 1.00 97.75 100 ASP A C 1
ATOM 750 O O . ASP A 1 100 ? -9.271 6.824 -0.688 1.00 97.75 100 ASP A O 1
ATOM 754 N N . TRP A 1 101 ? -8.263 6.738 1.326 1.00 98.00 101 TRP A N 1
ATOM 755 C CA . TRP A 1 101 ? -6.915 6.546 0.794 1.00 98.00 101 TRP A CA 1
ATOM 756 C C . TRP A 1 101 ? -6.788 5.242 0.015 1.00 98.00 101 TRP A C 1
ATOM 758 O O . TRP A 1 101 ? -6.253 5.242 -1.095 1.00 98.00 101 TRP A O 1
ATOM 768 N N . LEU A 1 102 ? -7.329 4.148 0.550 1.00 97.75 102 LEU A N 1
ATOM 769 C CA . LEU A 1 102 ? -7.335 2.848 -0.109 1.00 97.75 102 LEU A CA 1
ATOM 770 C C . LEU A 1 102 ? -8.107 2.883 -1.436 1.00 97.75 102 LEU A C 1
ATOM 772 O O . LEU A 1 102 ? -7.604 2.423 -2.461 1.00 97.75 102 LEU A O 1
ATOM 776 N N . ASN A 1 103 ? -9.298 3.481 -1.447 1.00 97.62 103 ASN A N 1
ATOM 777 C CA . ASN A 1 103 ? -10.096 3.628 -2.662 1.00 97.62 103 ASN A CA 1
ATOM 778 C C . ASN A 1 103 ? -9.368 4.467 -3.723 1.00 97.62 103 ASN A C 1
ATOM 780 O O . ASN A 1 103 ? -9.406 4.152 -4.915 1.00 97.62 103 ASN A O 1
ATOM 784 N N . ALA A 1 104 ? -8.701 5.548 -3.309 1.00 96.62 104 ALA A N 1
ATOM 785 C CA . ALA A 1 104 ? -7.884 6.357 -4.207 1.00 96.62 104 ALA A CA 1
ATOM 786 C C . ALA A 1 104 ? -6.685 5.566 -4.752 1.00 96.62 104 ALA A C 1
ATOM 788 O O . ALA A 1 104 ? -6.404 5.639 -5.947 1.00 96.62 104 ALA A O 1
ATOM 789 N N . LEU A 1 105 ? -6.032 4.767 -3.906 1.00 96.44 105 LEU A N 1
ATOM 790 C CA . LEU A 1 105 ? -4.879 3.949 -4.269 1.00 96.44 105 LEU A CA 1
ATOM 791 C C . LEU A 1 105 ? -5.252 2.896 -5.317 1.00 96.44 105 LEU A C 1
ATOM 793 O O . LEU A 1 105 ? -4.541 2.720 -6.305 1.00 96.44 105 LEU A O 1
ATOM 797 N N . GLN A 1 106 ? -6.386 2.222 -5.135 1.00 95.19 106 GLN A N 1
ATOM 798 C CA . GLN A 1 106 ? -6.873 1.230 -6.089 1.00 95.19 106 GLN A CA 1
ATOM 799 C C . GLN A 1 106 ? -7.203 1.851 -7.448 1.00 95.19 106 GLN A C 1
ATOM 801 O O . GLN A 1 106 ? -6.843 1.278 -8.473 1.00 95.19 106 GLN A O 1
ATOM 806 N N . ARG A 1 107 ? -7.831 3.035 -7.475 1.00 94.44 107 ARG A N 1
ATOM 807 C CA . ARG A 1 107 ? -8.104 3.765 -8.727 1.00 94.44 107 ARG A CA 1
ATOM 808 C C . ARG A 1 107 ? -6.824 4.187 -9.446 1.00 94.44 107 ARG A C 1
ATOM 810 O O . ARG A 1 107 ? -6.734 4.042 -10.665 1.00 94.44 107 ARG A O 1
ATOM 817 N N . GLU A 1 108 ? -5.843 4.677 -8.694 1.00 92.75 108 GLU A N 1
ATOM 818 C CA . GLU A 1 108 ? -4.540 5.070 -9.234 1.00 92.75 108 GLU A CA 1
ATOM 819 C C . GLU A 1 108 ? -3.852 3.876 -9.905 1.00 92.75 108 GLU A C 1
ATOM 821 O O . GLU A 1 108 ? -3.463 3.944 -11.067 1.00 92.75 108 GLU A O 1
ATOM 826 N N . LEU A 1 109 ? -3.779 2.739 -9.209 1.00 91.62 109 LEU A N 1
ATOM 827 C CA . LEU A 1 109 ? -3.173 1.532 -9.762 1.00 91.62 109 LEU A CA 1
ATOM 828 C C . LEU A 1 109 ? -3.995 0.970 -10.935 1.00 91.62 109 LEU A C 1
ATOM 830 O O . LEU A 1 109 ? -3.418 0.558 -11.936 1.00 91.62 109 LEU A O 1
ATOM 834 N N . ALA A 1 110 ? -5.328 0.988 -10.871 1.00 89.31 110 ALA A N 1
ATOM 835 C CA . ALA A 1 110 ? -6.189 0.486 -11.946 1.00 89.31 110 ALA A CA 1
ATOM 836 C C . ALA A 1 110 ? -6.046 1.258 -13.272 1.00 89.31 110 ALA A C 1
ATOM 838 O O . ALA A 1 110 ? -6.372 0.714 -14.326 1.00 89.31 110 ALA A O 1
ATOM 839 N N . SER A 1 111 ? -5.519 2.487 -13.238 1.00 84.12 111 SER A N 1
ATOM 840 C CA . SER A 1 111 ? -5.233 3.289 -14.438 1.00 84.12 111 SER A CA 1
ATOM 841 C C . SER A 1 111 ? -4.076 2.722 -15.283 1.00 84.12 111 SER A C 1
ATOM 843 O O . SER A 1 111 ? -3.893 3.125 -16.431 1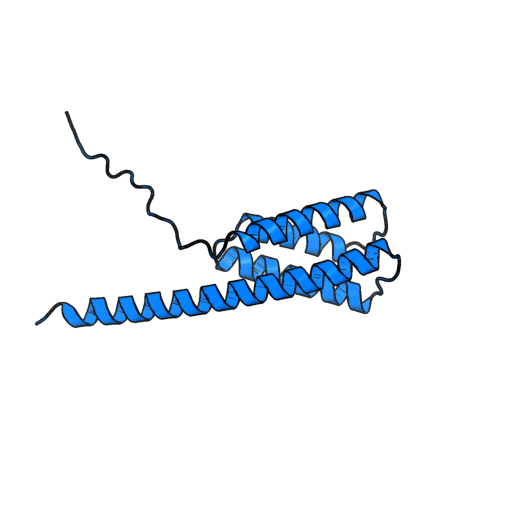.00 84.12 111 SER A O 1
ATOM 845 N N . GLY A 1 112 ? -3.347 1.729 -14.756 1.00 71.62 112 GLY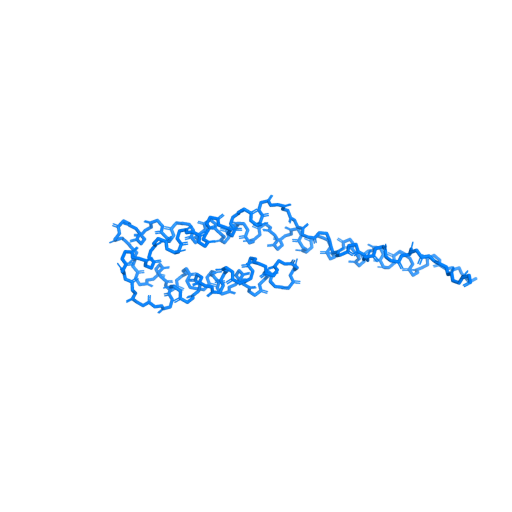 A N 1
ATOM 846 C CA . GLY A 1 112 ? -2.284 0.998 -15.443 1.00 71.62 112 GLY A CA 1
ATOM 847 C C . GLY A 1 112 ? -0.880 1.556 -15.179 1.00 71.62 112 GLY A C 1
ATOM 848 O O . GLY A 1 112 ? -0.732 2.636 -14.609 1.00 71.62 112 GLY A O 1
ATOM 849 N N . PRO A 1 113 ? 0.180 0.820 -15.580 1.00 68.25 113 PRO A N 1
ATOM 850 C CA . PRO A 1 113 ? 1.561 1.265 -15.423 1.00 68.25 113 PRO A CA 1
ATOM 851 C C . PRO A 1 113 ? 1.773 2.607 -16.117 1.00 68.25 113 PRO A C 1
ATOM 853 O O . PRO A 1 113 ? 1.473 2.690 -17.310 1.00 68.25 113 PRO A O 1
ATOM 856 N N . PRO A 1 114 ? 2.334 3.619 -15.425 1.00 64.62 114 PRO A N 1
ATOM 857 C CA . PRO A 1 114 ? 2.767 4.841 -16.066 1.00 64.62 114 PRO A CA 1
ATOM 858 C C . PRO A 1 114 ? 3.830 4.414 -17.071 1.00 64.62 114 PRO A C 1
ATOM 860 O O . PRO A 1 114 ? 4.939 3.992 -16.729 1.00 64.62 114 PRO A O 1
ATOM 863 N N . LEU A 1 115 ? 3.439 4.410 -18.342 1.00 56.56 115 LEU A N 1
ATOM 864 C CA . LEU A 1 115 ? 4.370 4.305 -19.445 1.00 56.56 115 LEU A CA 1
ATOM 865 C C . LEU A 1 115 ? 5.284 5.511 -19.252 1.00 56.56 115 LEU A C 1
ATOM 867 O O . LEU A 1 115 ? 4.797 6.637 -19.256 1.00 56.56 115 LEU A O 1
ATOM 871 N N . GLN A 1 116 ? 6.551 5.258 -18.916 1.00 51.09 116 GLN A N 1
ATOM 872 C CA . GLN A 1 116 ? 7.527 6.295 -18.585 1.00 51.09 116 GLN A CA 1
ATOM 873 C C . GLN A 1 116 ? 7.364 7.492 -19.516 1.00 51.09 116 GLN A C 1
ATOM 875 O O . GLN A 1 116 ? 7.249 7.283 -20.723 1.00 51.09 116 GLN A O 1
ATOM 880 N N . GLY A 1 117 ? 7.328 8.679 -18.901 1.00 45.78 117 GLY A N 1
ATOM 881 C CA . GLY A 1 117 ? 6.971 9.960 -19.494 1.00 45.78 117 GLY A CA 1
ATOM 882 C C . GLY A 1 117 ? 7.156 10.016 -20.999 1.00 45.78 117 GLY A C 1
ATOM 883 O O . GLY A 1 117 ? 8.269 9.851 -21.504 1.00 45.78 117 GLY A O 1
ATOM 884 N N . GLU A 1 118 ? 6.070 10.335 -21.701 1.00 34.41 118 GLU A N 1
ATOM 885 C CA . GLU A 1 118 ? 6.260 11.091 -22.925 1.00 34.41 118 GLU A CA 1
ATOM 886 C C . GLU A 1 118 ? 7.205 12.244 -22.558 1.00 34.41 118 GLU A C 1
ATOM 888 O O . GLU A 1 118 ? 6.936 12.938 -21.566 1.00 34.41 118 GLU A O 1
ATOM 893 N N . PRO A 1 119 ? 8.339 12.435 -23.261 1.00 41.81 119 PRO A N 1
ATOM 894 C CA . PRO A 1 119 ? 8.953 13.745 -23.222 1.00 41.81 119 PRO A CA 1
ATOM 895 C C . PRO A 1 119 ? 7.806 14.687 -23.558 1.00 41.81 119 PRO A C 1
ATOM 897 O O . PRO A 1 119 ? 7.132 14.483 -24.573 1.00 41.81 119 PRO A O 1
ATOM 900 N N . THR A 1 120 ? 7.511 15.631 -22.666 1.00 43.66 120 THR A N 1
ATOM 901 C CA . THR A 1 120 ? 6.665 16.765 -23.004 1.00 43.66 120 THR A CA 1
ATOM 902 C C . THR A 1 120 ? 7.093 17.181 -24.397 1.00 43.66 120 THR A C 1
ATOM 904 O O . THR A 1 120 ? 8.256 17.528 -24.612 1.00 43.66 120 THR A O 1
ATOM 907 N N . SER A 1 121 ? 6.195 17.000 -25.364 1.00 43.97 121 SER A N 1
ATOM 908 C CA . SER A 1 121 ? 6.401 17.446 -26.729 1.00 43.97 121 SER A CA 1
ATOM 909 C C . SER A 1 121 ? 6.374 18.973 -26.701 1.00 43.97 121 SER A C 1
ATOM 911 O O . SER A 1 121 ? 5.432 19.590 -27.165 1.00 43.97 121 SER A O 1
ATOM 913 N N . GLU A 1 122 ? 7.409 19.589 -26.135 1.00 42.56 122 GLU A N 1
ATOM 914 C CA . GLU A 1 122 ? 7.884 20.924 -26.483 1.00 42.56 122 GLU A CA 1
ATOM 915 C C . GLU A 1 122 ? 8.955 20.759 -27.568 1.00 42.56 122 GLU A C 1
ATOM 917 O O . GLU A 1 122 ? 10.077 21.249 -27.502 1.00 42.56 122 GLU A O 1
ATOM 922 N N . THR A 1 123 ? 8.589 20.015 -28.607 1.00 48.06 123 THR A N 1
ATOM 923 C CA . THR A 1 123 ? 9.007 20.332 -29.967 1.00 48.06 123 THR A CA 1
ATOM 924 C C . THR A 1 123 ? 7.881 21.138 -30.595 1.00 48.06 123 THR A C 1
ATOM 926 O O . THR A 1 123 ? 7.162 20.643 -31.455 1.00 48.06 123 THR A O 1
ATOM 929 N N . GLU A 1 124 ? 7.744 22.396 -30.185 1.00 44.72 124 GLU A N 1
ATOM 930 C CA . GLU A 1 124 ? 7.476 23.440 -31.167 1.00 44.72 124 GLU A CA 1
ATOM 931 C C . GLU A 1 124 ? 8.737 24.296 -31.271 1.00 44.72 124 GLU A C 1
ATOM 933 O O . GLU A 1 124 ? 9.300 24.781 -30.295 1.00 44.72 124 GLU A O 1
ATOM 938 N N . SER A 1 125 ? 9.253 24.299 -32.493 1.00 49.91 125 SER A N 1
ATOM 939 C CA . SER A 1 125 ? 10.566 24.761 -32.914 1.00 49.91 125 SER A CA 1
ATOM 940 C C . SER A 1 125 ? 10.515 26.275 -33.246 1.00 49.91 125 SER A C 1
ATOM 942 O O . SER A 1 125 ? 9.632 26.973 -32.759 1.00 49.91 125 SER A O 1
ATOM 944 N N . PRO A 1 126 ? 11.487 26.844 -33.972 1.00 53.31 126 PRO A N 1
ATOM 945 C CA . PRO A 1 126 ? 12.342 27.935 -33.535 1.00 53.31 126 PRO A CA 1
ATOM 946 C C . PRO A 1 126 ? 11.895 29.324 -34.034 1.00 53.31 126 PRO A C 1
ATOM 948 O O . PRO A 1 126 ? 10.990 29.453 -34.846 1.00 53.31 126 PRO A O 1
ATOM 951 N N . ALA A 1 127 ? 12.608 30.346 -33.551 1.00 46.44 127 ALA A N 1
ATOM 952 C CA . ALA A 1 127 ? 12.914 31.629 -34.194 1.00 46.44 127 ALA A CA 1
ATOM 953 C C . ALA A 1 127 ? 11.949 32.186 -35.269 1.00 46.44 127 ALA A C 1
ATOM 955 O O . ALA A 1 127 ? 11.820 31.661 -36.376 1.00 46.44 127 ALA A O 1
ATOM 956 N N . SER A 1 128 ? 11.439 33.387 -35.005 1.00 53.12 128 SER A N 1
ATOM 957 C CA . SER A 1 128 ? 11.193 34.410 -36.029 1.00 53.12 128 SER A CA 1
ATOM 958 C C . SER A 1 128 ? 11.683 35.757 -35.522 1.00 53.12 128 SER A C 1
ATOM 960 O O . SER A 1 128 ? 11.512 36.012 -34.309 1.00 53.12 128 SER A O 1
#

Foldseek 3Di:
DDPPPVVVVVVVVVVVVVVVLQVLLVLLLVLLVLLVVQLVCLVVVNRDPVSLVVNLVSLVSNLVSCVVQPNPLLNVLSVLSNVLSVDPDSDPVSSVVNVVSSVVNNVSSVVDGPPPDDPPPPPPDDDD

pLDDT: mean 85.21, std 17.13, range [34.41, 98.31]

Secondary structure (DSSP, 8-state):
--THHHHHHHHHHHHHHHHHHHHHHHHHHHHHHHHHHHHHHHHTT---HHHHHHHHHHHHHHHHHHHHTT-HHHHHHHHHHHHHHHS----HHHHHHHHHHHHHHHHHHHT----S------------

Sequence (128 aa):
MGPDGSDSAEARARATMKRIAVRAHQSNLARASELQDAVSAALEGRLDEAQRLGAQRVAHQLYGSAGTFGYPRASELGRELEQFFEAETDQPGTLLLAVDWLNALQRELASGPPLQGEPTSETESPAS